Protein AF-A0A1H2LJZ1-F1 (afdb_monomer)

Solvent-accessible surface area (backbone atoms only — not comparable to full-atom values): 4036 Å² total; per-residue (Å²): 126,86,57,66,65,58,54,51,43,52,50,38,42,75,74,63,33,68,65,45,59,56,58,75,67,63,53,97,91,50,58,68,66,60,54,52,50,52,52,48,52,54,48,32,73,76,41,71,82,46,60,69,51,58,51,51,56,47,55,50,52,34,58,77,68,73,106

Mean predicted aligned error: 9.52 Å

Secondary structure (DSSP, 8-state):
---HHHHHHHHHHHTT-HHHHHHTT--TTS-HHHHHHHHHHHHHHH-TT-HHHHHHHHHHHHHHHT-

Sequence (67 aa):
MPDYAQLYFEYELEFGSKRAQSLLFVSEDLSLEDVIRDEMAAEYLRNPEKKHLAKYLREQLEGDLGL

Foldseek 3Di:
DPQVLVVVLVVCVVVPNPVSVVLVPDDPVDDSSNVSLVVLVVVCVVPVVPVVSVVNNVVVVCVVVVD

Organism: NCBI:txid1274359

pLDDT: mean 70.64, std 7.15, range [45.0, 79.94]

Structure (mmCIF, N/CA/C/O backbone):
data_AF-A0A1H2LJZ1-F1
#
_entry.id   AF-A0A1H2LJZ1-F1
#
loop_
_atom_site.group_PDB
_atom_site.id
_atom_site.type_symbol
_atom_site.label_atom_id
_atom_site.label_alt_id
_atom_site.label_comp_id
_atom_site.label_asym_id
_atom_site.label_entity_id
_atom_site.label_seq_id
_atom_site.pdbx_PDB_ins_code
_atom_site.Cartn_x
_atom_site.Cartn_y
_atom_site.Cartn_z
_atom_site.occupancy
_atom_site.B_iso_or_equiv
_atom_site.auth_seq_id
_atom_site.auth_comp_id
_atom_site.auth_asym_id
_atom_site.auth_atom_id
_atom_site.pdbx_PDB_model_num
ATOM 1 N N . MET A 1 1 ? 12.801 11.208 -6.456 1.00 45.00 1 MET A N 1
ATOM 2 C CA . MET A 1 1 ? 12.576 11.252 -4.993 1.00 45.00 1 MET A CA 1
ATOM 3 C C . MET A 1 1 ? 12.462 9.811 -4.525 1.00 45.00 1 MET A C 1
ATOM 5 O O . MET A 1 1 ? 12.062 9.017 -5.367 1.00 45.00 1 MET A O 1
ATOM 9 N N . PRO A 1 2 ? 12.892 9.436 -3.306 1.00 51.38 2 PRO A N 1
ATOM 10 C CA . PRO A 1 2 ? 12.743 8.050 -2.866 1.00 51.38 2 PRO A CA 1
ATOM 11 C C . PRO A 1 2 ? 11.261 7.690 -2.942 1.00 51.38 2 PRO A C 1
ATOM 13 O O . PRO A 1 2 ? 10.420 8.498 -2.540 1.00 51.38 2 PRO A O 1
ATOM 16 N N . ASP A 1 3 ? 10.960 6.550 -3.554 1.00 67.62 3 ASP A N 1
ATOM 17 C CA . ASP A 1 3 ? 9.587 6.140 -3.789 1.00 67.62 3 ASP A CA 1
ATOM 18 C C . ASP A 1 3 ?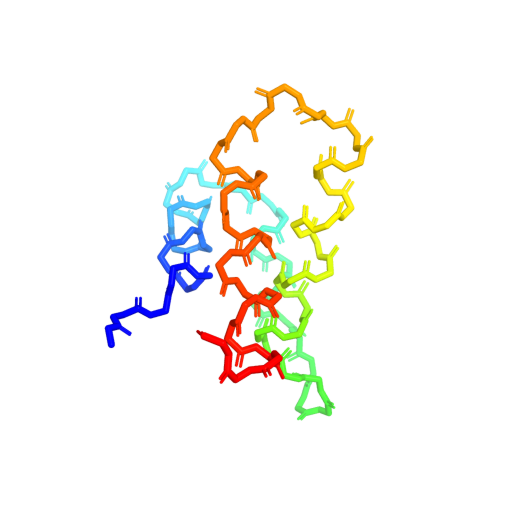 8.897 5.934 -2.434 1.00 67.62 3 ASP A C 1
ATOM 20 O O . ASP A 1 3 ? 9.337 5.150 -1.588 1.00 67.62 3 ASP A O 1
ATOM 24 N N . TYR A 1 4 ? 7.850 6.720 -2.181 1.00 63.72 4 TYR A N 1
ATOM 25 C CA . TYR A 1 4 ? 7.143 6.715 -0.902 1.00 63.72 4 TYR A CA 1
ATOM 26 C C . TYR A 1 4 ? 6.518 5.342 -0.609 1.00 63.72 4 TYR A C 1
ATOM 28 O O . TYR A 1 4 ? 6.287 5.026 0.559 1.00 63.72 4 TYR A O 1
ATOM 36 N N . ALA A 1 5 ? 6.296 4.521 -1.644 1.00 63.66 5 ALA A N 1
ATOM 37 C CA . ALA A 1 5 ? 5.841 3.138 -1.535 1.00 63.66 5 ALA A CA 1
ATOM 38 C C . ALA A 1 5 ? 6.880 2.289 -0.811 1.00 63.66 5 ALA A C 1
ATOM 40 O O . ALA A 1 5 ? 6.579 1.598 0.162 1.00 63.66 5 ALA A O 1
ATOM 41 N N . GLN A 1 6 ? 8.124 2.408 -1.267 1.00 68.00 6 GLN A N 1
ATOM 42 C CA . GLN A 1 6 ? 9.266 1.700 -0.724 1.00 68.00 6 GLN A CA 1
ATOM 43 C C . GLN A 1 6 ? 9.547 2.144 0.716 1.00 68.00 6 GLN A C 1
ATOM 45 O O . GLN A 1 6 ? 9.731 1.305 1.590 1.00 68.00 6 GLN A O 1
ATOM 50 N N . LEU A 1 7 ? 9.441 3.445 1.002 1.00 68.69 7 LEU A N 1
ATOM 51 C CA . LEU A 1 7 ? 9.542 3.986 2.364 1.00 68.69 7 LEU A CA 1
ATOM 52 C C . LEU A 1 7 ? 8.429 3.487 3.300 1.00 68.69 7 LEU A C 1
ATOM 54 O O . LEU A 1 7 ? 8.696 3.171 4.459 1.00 68.69 7 LEU A O 1
ATOM 58 N N . TYR A 1 8 ? 7.181 3.413 2.827 1.00 69.88 8 TYR A N 1
ATOM 59 C CA . TYR A 1 8 ? 6.068 2.879 3.621 1.00 69.88 8 TYR A CA 1
ATOM 60 C C . TYR A 1 8 ? 6.230 1.378 3.878 1.00 69.88 8 TYR A C 1
ATOM 62 O O . TYR A 1 8 ? 5.976 0.893 4.980 1.00 69.88 8 TYR A O 1
ATOM 70 N N . PHE A 1 9 ? 6.700 0.651 2.871 1.00 73.12 9 PHE A N 1
ATOM 71 C CA . PHE A 1 9 ? 6.991 -0.767 2.963 1.00 73.12 9 PHE A CA 1
ATOM 72 C C . PHE A 1 9 ? 8.108 -1.072 3.968 1.00 73.12 9 PHE A C 1
ATOM 74 O O . PHE A 1 9 ? 7.955 -1.944 4.824 1.00 73.12 9 PHE A O 1
ATOM 81 N N . GLU A 1 10 ? 9.205 -0.318 3.901 1.00 73.12 10 GLU A N 1
ATOM 82 C CA . GLU A 1 10 ? 10.319 -0.402 4.846 1.00 73.12 10 GLU A CA 1
ATOM 83 C C . GLU A 1 10 ? 9.876 -0.061 6.274 1.00 73.12 10 GLU A C 1
ATOM 85 O O . GLU A 1 10 ? 10.227 -0.782 7.208 1.00 73.12 10 GLU A O 1
ATOM 90 N N . TYR A 1 11 ? 9.036 0.966 6.444 1.00 75.88 11 TYR A N 1
ATOM 91 C CA . TYR A 1 11 ? 8.421 1.296 7.730 1.00 75.88 11 TYR A CA 1
ATOM 92 C C . TYR A 1 11 ? 7.588 0.121 8.265 1.00 75.88 11 TYR A C 1
ATOM 94 O O . TYR A 1 11 ? 7.823 -0.360 9.368 1.00 75.88 11 TYR A O 1
ATOM 102 N N . GLU A 1 12 ? 6.650 -0.418 7.487 1.00 73.12 12 GLU A N 1
ATOM 103 C CA . GLU A 1 12 ? 5.835 -1.566 7.910 1.00 73.12 12 GLU A CA 1
ATOM 104 C C . GLU A 1 12 ? 6.694 -2.800 8.262 1.00 73.12 12 GLU A C 1
ATOM 106 O O . GLU A 1 12 ? 6.388 -3.519 9.219 1.00 73.12 12 GLU A O 1
ATOM 111 N N . LEU A 1 13 ? 7.792 -3.035 7.536 1.00 74.12 13 LEU A N 1
ATOM 112 C CA . LEU A 1 13 ? 8.764 -4.088 7.846 1.00 74.12 13 LEU A CA 1
ATOM 113 C C . LEU A 1 13 ? 9.470 -3.864 9.188 1.00 74.12 13 LEU A C 1
ATOM 115 O O . LEU A 1 13 ? 9.579 -4.812 9.970 1.00 74.12 13 LEU A O 1
ATOM 119 N N . GLU A 1 14 ? 9.914 -2.638 9.472 1.00 78.75 14 GLU A N 1
ATOM 120 C CA . GLU A 1 14 ? 10.585 -2.273 10.728 1.00 78.75 14 GLU A CA 1
ATOM 121 C C . GLU A 1 14 ? 9.679 -2.516 11.947 1.00 78.75 14 GLU A C 1
ATOM 123 O O . GLU A 1 14 ? 10.134 -2.990 12.989 1.00 78.75 14 GLU A O 1
ATOM 128 N N . PHE A 1 15 ? 8.370 -2.301 11.791 1.00 77.06 15 PHE A N 1
ATOM 129 C CA . PHE A 1 15 ? 7.368 -2.566 12.829 1.00 77.06 15 PHE A CA 1
ATOM 130 C C . PHE A 1 15 ? 6.842 -4.016 12.840 1.00 77.06 15 PHE A C 1
ATOM 132 O O . PHE A 1 15 ? 5.919 -4.340 13.591 1.00 77.06 15 PHE A O 1
ATOM 139 N N . GLY A 1 16 ? 7.444 -4.921 12.059 1.00 72.81 16 GLY A N 1
ATOM 140 C CA . GLY A 1 16 ? 7.146 -6.356 12.092 1.00 72.81 16 GLY A CA 1
ATOM 141 C C . GLY A 1 16 ? 5.838 -6.749 11.402 1.00 72.81 16 GLY A C 1
ATOM 142 O O . GLY A 1 16 ? 5.231 -7.767 11.752 1.00 72.81 16 GLY A O 1
ATOM 143 N N . SER A 1 17 ? 5.385 -5.962 10.425 1.00 75.44 17 SER A N 1
ATOM 144 C CA . SER A 1 17 ? 4.178 -6.249 9.655 1.00 75.44 17 SER A CA 1
ATOM 145 C C . SER A 1 17 ? 4.332 -7.565 8.891 1.00 75.44 17 SER A C 1
ATOM 147 O O . SER A 1 17 ? 5.077 -7.669 7.915 1.00 75.44 17 SER A O 1
ATOM 149 N N . LYS A 1 18 ? 3.579 -8.594 9.304 1.00 71.12 18 LYS A N 1
ATOM 150 C CA . LYS A 1 18 ? 3.511 -9.891 8.596 1.00 71.12 18 LYS A CA 1
ATOM 151 C C . LYS A 1 18 ? 3.094 -9.729 7.132 1.00 71.12 18 LYS A C 1
ATOM 153 O O . LYS A 1 18 ? 3.411 -10.568 6.292 1.00 71.12 18 LYS A O 1
ATOM 158 N N . ARG A 1 19 ? 2.362 -8.654 6.844 1.00 67.81 19 ARG A N 1
ATOM 159 C CA . ARG A 1 19 ? 1.853 -8.306 5.522 1.00 67.81 19 ARG A CA 1
ATOM 160 C C . ARG A 1 19 ? 2.979 -7.796 4.625 1.00 67.81 19 ARG A C 1
ATOM 162 O O . ARG A 1 19 ? 3.198 -8.360 3.559 1.00 67.81 19 ARG A O 1
ATOM 169 N N . ALA A 1 20 ? 3.783 -6.857 5.127 1.00 68.12 20 ALA A N 1
ATOM 170 C CA . ALA A 1 20 ? 4.980 -6.391 4.433 1.00 68.12 20 ALA A CA 1
ATOM 171 C C . ALA A 1 20 ? 6.025 -7.512 4.255 1.00 68.12 20 ALA A C 1
ATOM 173 O O . ALA A 1 20 ? 6.612 -7.672 3.191 1.00 68.12 20 ALA A O 1
ATOM 174 N N . GLN A 1 21 ? 6.173 -8.395 5.245 1.00 67.31 21 GLN A N 1
ATOM 175 C CA . GLN A 1 21 ? 7.009 -9.592 5.097 1.00 67.31 21 GLN A CA 1
ATOM 176 C C . GLN A 1 21 ? 6.513 -10.548 4.004 1.00 67.31 21 GLN A C 1
ATOM 178 O O . GLN A 1 21 ? 7.325 -11.203 3.362 1.00 67.31 21 GLN A O 1
ATOM 183 N N . SER A 1 22 ? 5.200 -10.635 3.771 1.00 66.31 22 SER A N 1
ATOM 184 C CA . SER A 1 22 ? 4.636 -11.486 2.711 1.00 66.31 22 SER A CA 1
ATOM 185 C C . SER A 1 22 ? 4.896 -10.913 1.313 1.00 66.31 22 SER A C 1
ATOM 187 O O . SER A 1 22 ? 5.098 -11.663 0.364 1.00 66.31 22 SER A O 1
ATOM 189 N N . LEU A 1 23 ? 4.950 -9.587 1.198 1.00 66.69 23 LEU A N 1
ATOM 190 C CA . LEU A 1 23 ? 5.247 -8.855 -0.037 1.00 66.69 23 LEU A CA 1
ATOM 191 C C . LEU A 1 23 ? 6.723 -8.958 -0.475 1.00 66.69 23 LEU A C 1
ATOM 193 O O . LEU A 1 23 ? 7.015 -8.784 -1.652 1.00 66.69 23 LEU A O 1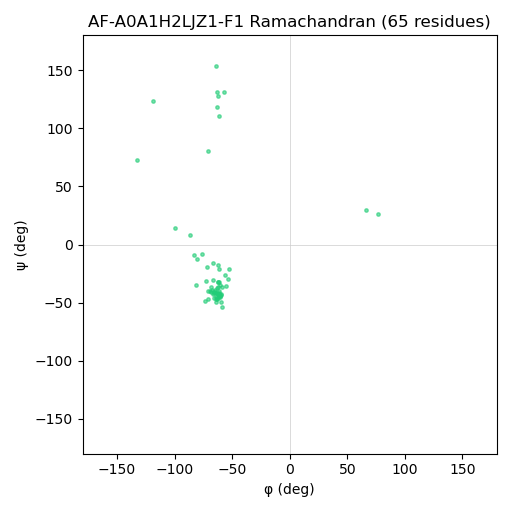
ATOM 197 N N . LEU A 1 24 ? 7.654 -9.324 0.417 1.00 64.62 24 LEU A N 1
ATOM 198 C CA . LEU A 1 24 ? 9.036 -9.674 0.032 1.00 64.62 24 LEU A CA 1
ATOM 199 C C . LEU A 1 24 ? 9.113 -10.907 -0.890 1.00 64.62 24 LEU A C 1
ATOM 201 O O . LEU A 1 24 ? 10.142 -11.126 -1.521 1.00 64.62 24 LEU A O 1
ATOM 205 N N . PHE A 1 25 ? 8.051 -11.719 -0.961 1.00 63.09 25 PHE A N 1
ATOM 206 C CA . PHE A 1 25 ? 8.000 -12.952 -1.754 1.00 63.09 25 PHE A CA 1
ATOM 207 C C . PHE A 1 25 ? 7.284 -12.792 -3.105 1.00 63.09 25 PHE A C 1
ATOM 209 O O . PHE A 1 25 ? 6.925 -13.794 -3.725 1.00 63.09 25 PHE A O 1
ATOM 216 N N . VAL A 1 26 ? 7.038 -11.559 -3.558 1.00 60.31 26 VAL A N 1
ATOM 217 C CA . VAL A 1 26 ? 6.403 -11.303 -4.860 1.00 60.31 26 VAL A CA 1
ATOM 218 C C . VAL A 1 26 ? 7.294 -11.855 -5.986 1.00 60.31 26 VAL A C 1
ATOM 220 O O . VAL A 1 26 ? 8.497 -11.609 -6.025 1.00 60.31 26 VAL A O 1
ATOM 223 N N . SER A 1 27 ? 6.695 -12.670 -6.860 1.00 53.00 27 SER A N 1
ATOM 224 C CA . SER A 1 27 ? 7.345 -13.350 -7.990 1.00 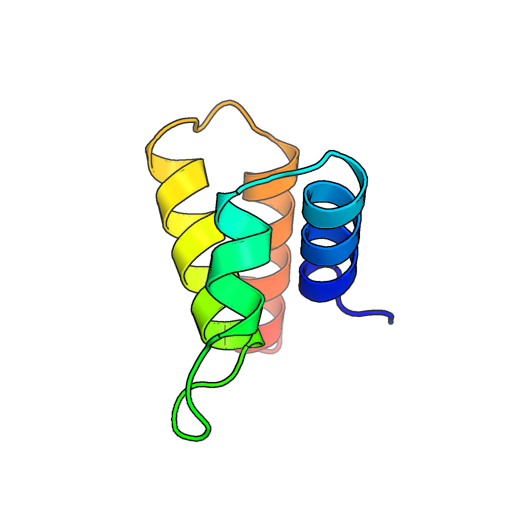53.00 27 SER A CA 1
ATOM 225 C C . SER A 1 27 ? 7.878 -12.371 -9.039 1.00 53.00 27 SER A C 1
ATOM 227 O O . SER A 1 27 ? 7.279 -11.319 -9.227 1.00 53.00 27 SER A O 1
ATOM 229 N N . GLU A 1 28 ? 8.906 -12.770 -9.799 1.00 57.22 28 GLU A N 1
ATOM 230 C CA . GLU A 1 28 ? 9.562 -11.958 -10.849 1.00 57.22 28 GLU A CA 1
ATOM 231 C C . GLU A 1 28 ? 8.609 -11.354 -11.905 1.00 57.22 28 GLU A C 1
ATOM 233 O O . GLU A 1 28 ? 8.956 -10.358 -12.534 1.00 57.22 28 GLU A O 1
ATOM 238 N N . ASP A 1 29 ? 7.406 -11.913 -12.075 1.00 60.66 29 ASP A N 1
ATOM 239 C CA . ASP A 1 29 ? 6.392 -11.433 -13.025 1.00 60.66 29 ASP A CA 1
ATOM 240 C C . ASP A 1 29 ? 5.569 -10.223 -12.534 1.00 60.66 29 ASP A C 1
ATOM 242 O O . ASP A 1 29 ? 4.847 -9.613 -13.323 1.00 60.66 29 ASP A O 1
ATOM 246 N N . LEU A 1 30 ? 5.639 -9.871 -11.245 1.00 61.69 30 LEU A N 1
ATOM 247 C CA . LEU A 1 30 ? 4.886 -8.763 -10.647 1.00 61.69 30 LEU A CA 1
ATOM 248 C C . LEU A 1 30 ? 5.852 -7.720 -10.082 1.00 61.69 30 LEU A C 1
ATOM 250 O O . LEU A 1 30 ? 6.682 -8.029 -9.228 1.00 61.69 30 LEU A O 1
ATOM 254 N N . SER A 1 31 ? 5.723 -6.468 -10.529 1.00 72.19 31 SER A N 1
ATOM 255 C CA . SER A 1 31 ? 6.491 -5.367 -9.947 1.00 72.19 31 SER A CA 1
ATOM 256 C C . SER A 1 31 ? 6.096 -5.183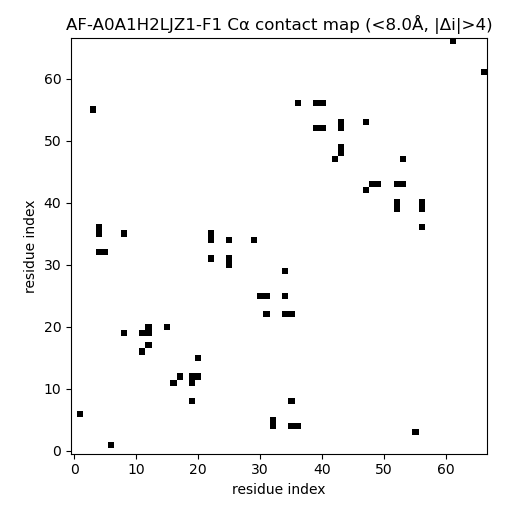 -8.484 1.00 72.19 31 SER A C 1
ATOM 258 O O . SER A 1 31 ? 4.912 -5.093 -8.156 1.00 72.19 31 SER A O 1
ATOM 260 N N . LEU A 1 32 ? 7.087 -5.093 -7.596 1.00 70.25 32 LEU A N 1
ATOM 261 C CA . LEU A 1 32 ? 6.866 -4.839 -6.173 1.00 70.25 32 LEU A CA 1
ATOM 262 C C . LEU A 1 32 ? 6.056 -3.546 -5.949 1.00 70.25 32 LEU A C 1
ATOM 264 O O . LEU A 1 32 ? 5.198 -3.514 -5.070 1.00 70.25 32 LEU A O 1
ATOM 268 N N . GLU A 1 33 ? 6.276 -2.520 -6.777 1.00 71.81 33 GLU A N 1
ATOM 269 C CA . GLU A 1 33 ? 5.500 -1.270 -6.763 1.00 71.81 33 GLU A CA 1
ATOM 270 C C . GLU A 1 33 ? 4.013 -1.511 -7.041 1.00 71.81 33 GLU A C 1
ATOM 272 O O . GLU A 1 33 ? 3.163 -0.988 -6.318 1.00 71.81 33 GLU A O 1
ATOM 277 N N . ASP A 1 34 ? 3.686 -2.342 -8.035 1.00 73.44 34 ASP A N 1
ATOM 278 C CA . ASP A 1 34 ? 2.297 -2.638 -8.393 1.00 73.44 34 ASP A CA 1
ATOM 279 C C . ASP A 1 34 ? 1.579 -3.341 -7.238 1.00 73.44 34 ASP A C 1
ATOM 281 O O . ASP A 1 34 ? 0.454 -2.980 -6.887 1.00 73.44 34 ASP A O 1
ATOM 285 N N . VAL A 1 35 ? 2.251 -4.299 -6.592 1.00 75.38 35 VAL A N 1
ATOM 286 C CA . VAL A 1 35 ? 1.661 -5.040 -5.472 1.00 75.38 35 VAL A CA 1
ATOM 287 C C . VAL A 1 35 ? 1.517 -4.161 -4.228 1.00 75.38 35 VAL A C 1
ATOM 289 O O . VAL A 1 35 ? 0.483 -4.219 -3.561 1.00 75.38 35 VAL A O 1
ATOM 292 N N . ILE A 1 36 ? 2.506 -3.310 -3.923 1.00 75.12 36 ILE A N 1
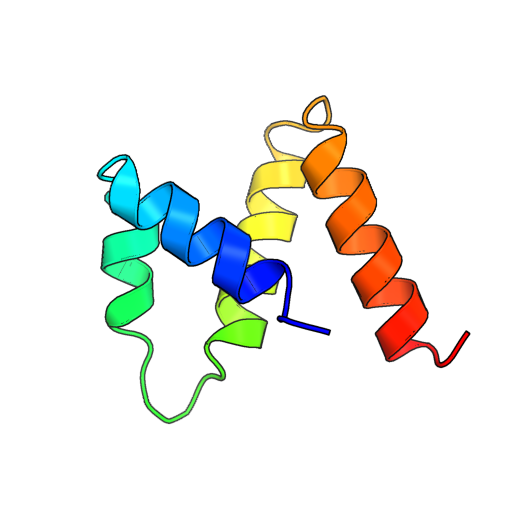ATOM 293 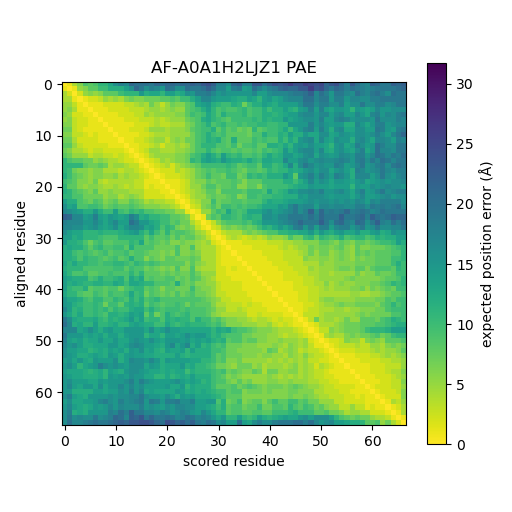C CA . ILE A 1 36 ? 2.404 -2.339 -2.821 1.00 75.12 36 ILE A CA 1
ATOM 294 C C . ILE A 1 36 ? 1.247 -1.371 -3.081 1.00 75.12 36 ILE A C 1
ATOM 296 O O . ILE A 1 36 ? 0.451 -1.108 -2.177 1.00 75.12 36 ILE A O 1
ATOM 300 N N . ARG A 1 37 ? 1.107 -0.868 -4.312 1.00 74.69 37 ARG A N 1
ATOM 301 C CA . ARG A 1 37 ? 0.021 0.038 -4.698 1.00 74.69 37 ARG A CA 1
ATOM 302 C C . ARG A 1 37 ? -1.352 -0.611 -4.518 1.00 74.69 37 ARG A C 1
ATOM 304 O O . ARG A 1 37 ? -2.231 0.017 -3.925 1.00 74.69 37 ARG A O 1
ATOM 311 N N . ASP A 1 38 ? -1.527 -1.855 -4.954 1.00 77.44 38 ASP A N 1
ATOM 312 C CA . ASP A 1 38 ? -2.790 -2.587 -4.807 1.00 77.44 38 ASP A CA 1
ATOM 313 C C . ASP A 1 38 ? -3.131 -2.873 -3.336 1.00 77.44 38 ASP A C 1
ATOM 315 O O . ASP A 1 38 ? -4.274 -2.688 -2.904 1.00 77.44 38 ASP A O 1
ATOM 319 N N . GLU A 1 39 ? -2.140 -3.262 -2.530 1.00 76.06 39 GLU A N 1
ATOM 320 C CA . GLU A 1 39 ? -2.303 -3.453 -1.083 1.00 76.06 39 GLU A CA 1
ATOM 321 C C . GLU A 1 39 ? -2.712 -2.153 -0.386 1.00 76.06 39 GLU A C 1
ATOM 323 O O . GLU A 1 39 ? -3.619 -2.151 0.451 1.00 76.06 39 GLU A O 1
ATOM 328 N N . MET A 1 40 ? -2.086 -1.040 -0.760 1.00 75.25 40 MET A N 1
ATOM 329 C CA . MET A 1 40 ? -2.394 0.277 -0.218 1.00 75.25 40 MET A CA 1
ATOM 330 C C . MET A 1 40 ? -3.791 0.747 -0.629 1.00 75.25 40 MET A C 1
ATOM 332 O O . MET A 1 40 ? -4.551 1.227 0.212 1.00 75.25 40 MET A O 1
ATOM 336 N N . ALA A 1 41 ? -4.193 0.544 -1.884 1.00 74.50 41 ALA A N 1
ATOM 337 C CA . ALA A 1 41 ? -5.557 0.819 -2.327 1.00 74.50 41 ALA A CA 1
ATOM 338 C C . ALA A 1 41 ? -6.585 -0.014 -1.539 1.00 74.50 41 ALA A C 1
ATOM 340 O O . ALA A 1 41 ? -7.594 0.519 -1.065 1.00 74.50 41 ALA A O 1
ATOM 341 N N . ALA A 1 42 ? -6.306 -1.302 -1.321 1.00 79.62 42 ALA A N 1
ATOM 342 C CA . ALA A 1 42 ? -7.159 -2.183 -0.528 1.00 79.62 42 ALA A CA 1
ATOM 343 C C . ALA A 1 42 ? -7.234 -1.764 0.952 1.00 79.62 42 ALA A C 1
ATOM 345 O O . ALA A 1 42 ? -8.302 -1.835 1.564 1.00 79.62 42 ALA A O 1
ATOM 346 N N . GLU A 1 43 ? -6.123 -1.317 1.538 1.00 77.12 43 GLU A N 1
ATOM 347 C CA . GLU A 1 43 ? -6.067 -0.823 2.915 1.00 77.12 43 GLU A CA 1
ATOM 348 C C . GLU A 1 43 ? -6.815 0.507 3.074 1.00 77.12 43 GLU A C 1
ATOM 350 O O . GLU A 1 43 ? -7.553 0.682 4.044 1.00 77.12 43 GLU A O 1
ATOM 355 N N . TYR A 1 44 ? -6.703 1.414 2.101 1.00 75.56 44 TYR A N 1
ATOM 356 C CA . TYR A 1 44 ? -7.464 2.662 2.077 1.00 75.56 44 TYR A CA 1
ATOM 357 C C . TYR A 1 44 ? -8.975 2.417 1.992 1.00 75.56 44 TYR A C 1
ATOM 359 O O . TYR A 1 44 ? -9.740 3.044 2.721 1.00 75.56 44 TYR A O 1
ATOM 367 N N . LEU A 1 45 ? -9.416 1.465 1.161 1.00 76.69 45 LEU A N 1
ATOM 368 C CA . LEU A 1 45 ? -10.832 1.091 1.066 1.00 76.69 45 LEU A CA 1
ATOM 369 C C . LEU A 1 45 ? -11.387 0.540 2.389 1.00 76.69 45 LEU A C 1
ATOM 371 O O . LEU A 1 45 ? -12.564 0.734 2.687 1.00 76.69 45 LEU A O 1
ATOM 375 N N . ARG A 1 46 ? -10.554 -0.142 3.184 1.00 79.94 46 ARG A N 1
ATOM 376 C CA . ARG A 1 46 ? -10.937 -0.675 4.502 1.00 79.94 46 ARG A CA 1
ATOM 377 C C . ARG A 1 46 ? -10.886 0.383 5.603 1.00 79.94 46 ARG A C 1
ATOM 379 O O . ARG A 1 46 ? -11.716 0.340 6.502 1.00 79.94 46 ARG A O 1
ATOM 386 N N . ASN A 1 47 ? -9.930 1.308 5.527 1.00 78.44 47 ASN A N 1
ATOM 387 C CA . ASN A 1 47 ? -9.665 2.340 6.530 1.00 78.44 47 ASN A CA 1
ATOM 388 C C . ASN A 1 47 ? -9.504 3.724 5.863 1.00 78.44 47 ASN A C 1
ATOM 390 O O . ASN A 1 47 ? -8.392 4.265 5.807 1.00 78.44 47 ASN A O 1
ATOM 394 N N . PRO A 1 48 ? -10.601 4.339 5.379 1.00 72.12 48 PRO A N 1
ATOM 395 C CA . PRO A 1 48 ? -10.549 5.577 4.590 1.00 72.12 48 PRO A CA 1
ATOM 396 C C . PRO A 1 48 ? -10.059 6.798 5.385 1.00 72.12 48 PRO A C 1
ATOM 398 O O . PRO A 1 48 ? -9.657 7.814 4.817 1.00 72.12 48 PRO A O 1
ATOM 401 N N . GLU A 1 49 ? -10.056 6.710 6.713 1.00 77.88 49 GLU A N 1
ATOM 402 C CA . GLU A 1 49 ? -9.565 7.747 7.622 1.00 77.88 49 GLU A CA 1
ATOM 403 C C . GLU A 1 49 ? -8.035 7.837 7.725 1.00 77.88 49 GLU A C 1
ATOM 405 O O . GLU A 1 49 ? -7.502 8.823 8.250 1.00 77.88 49 GLU A O 1
ATOM 410 N N . LYS A 1 50 ? -7.301 6.884 7.133 1.00 73.62 50 LYS A N 1
ATOM 411 C CA . LYS A 1 50 ? -5.848 6.982 6.947 1.00 73.62 50 LYS A CA 1
ATOM 412 C C . LYS A 1 50 ? -5.517 8.032 5.875 1.00 73.62 50 LYS A C 1
ATOM 414 O O . LYS A 1 50 ? -5.223 7.727 4.723 1.00 73.62 50 LYS A O 1
ATOM 419 N N . LYS A 1 51 ? -5.532 9.312 6.267 1.00 68.44 51 LYS A N 1
ATOM 420 C CA . LYS A 1 51 ? -5.262 10.476 5.390 1.00 68.44 51 LYS A CA 1
ATOM 421 C C . LYS A 1 51 ? -3.932 10.399 4.627 1.00 68.44 51 LYS A C 1
ATOM 423 O O . LYS A 1 51 ? -3.824 10.948 3.536 1.00 68.44 51 LYS A O 1
ATOM 428 N N . HIS A 1 52 ? -2.930 9.734 5.196 1.00 67.88 52 HIS A N 1
ATOM 429 C CA . HIS A 1 52 ? -1.620 9.511 4.574 1.00 67.88 52 HIS A CA 1
ATOM 430 C C . HIS A 1 52 ? -1.704 8.561 3.368 1.00 67.88 52 HIS A C 1
ATOM 432 O O . HIS A 1 52 ? -1.068 8.825 2.354 1.00 67.88 52 HIS A O 1
ATOM 438 N N . LEU A 1 53 ? -2.564 7.538 3.430 1.00 70.44 53 LEU A N 1
ATOM 439 C CA . LEU A 1 53 ? -2.851 6.632 2.312 1.00 70.44 53 LEU A CA 1
ATOM 440 C C . LEU A 1 53 ? -3.603 7.341 1.180 1.00 70.44 53 LEU A C 1
ATOM 442 O O . LEU A 1 53 ? -3.257 7.180 0.014 1.00 70.44 53 LEU A O 1
ATOM 446 N N . ALA A 1 54 ? -4.574 8.194 1.521 1.00 70.25 54 ALA A N 1
ATOM 447 C CA . ALA A 1 54 ? -5.286 9.011 0.535 1.00 70.25 54 ALA A CA 1
ATOM 448 C C . ALA A 1 54 ? -4.339 9.939 -0.241 1.00 70.25 54 ALA A C 1
ATOM 450 O O . ALA A 1 54 ? -4.468 10.097 -1.452 1.00 70.25 54 ALA A O 1
ATOM 451 N N . LYS A 1 55 ? -3.391 10.563 0.471 1.00 75.94 55 LYS A N 1
ATOM 452 C CA . LYS A 1 55 ? -2.390 11.446 -0.129 1.00 75.94 55 LYS A CA 1
ATOM 453 C C . LYS A 1 55 ? -1.474 10.674 -1.081 1.00 75.94 55 LYS A C 1
ATOM 455 O O . LYS A 1 55 ? -1.295 11.112 -2.208 1.00 75.94 55 LYS A O 1
ATOM 460 N N . TYR A 1 56 ? -0.971 9.521 -0.647 1.00 73.50 56 TYR A N 1
ATOM 461 C CA . TYR A 1 56 ? -0.114 8.673 -1.470 1.00 73.50 56 TYR A CA 1
ATOM 462 C C . TYR A 1 56 ? -0.808 8.215 -2.761 1.00 73.50 56 TYR A C 1
ATOM 464 O O . TYR A 1 56 ? -0.258 8.371 -3.846 1.00 73.50 56 TYR A O 1
ATOM 472 N N . LEU A 1 57 ? -2.034 7.684 -2.658 1.00 72.31 57 LEU A N 1
ATOM 473 C CA . LEU A 1 57 ? -2.774 7.187 -3.826 1.00 72.31 57 LEU A CA 1
ATOM 474 C C . LEU A 1 57 ? -3.054 8.312 -4.827 1.00 72.31 57 LEU A C 1
ATOM 476 O O . LEU A 1 57 ? -3.072 8.082 -6.031 1.00 72.3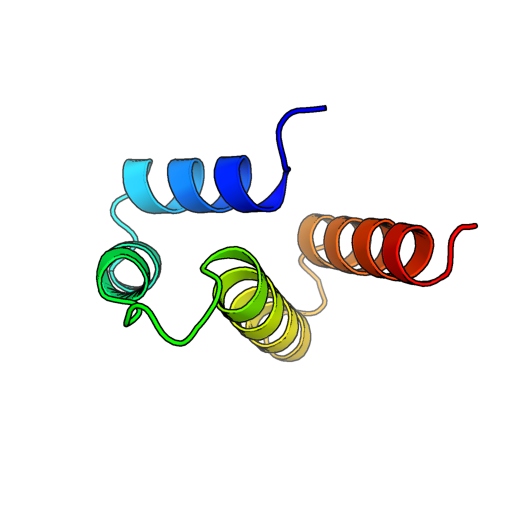1 57 LEU A O 1
ATOM 480 N N . ARG A 1 58 ? -3.248 9.536 -4.326 1.00 77.94 58 ARG A N 1
ATOM 481 C CA . ARG A 1 58 ? -3.439 10.724 -5.154 1.00 77.94 58 ARG A CA 1
ATOM 482 C C . ARG A 1 58 ? -2.157 11.157 -5.865 1.00 77.94 58 ARG A C 1
ATOM 484 O O . ARG A 1 58 ? -2.221 11.408 -7.059 1.00 77.94 58 ARG A O 1
ATOM 491 N N . GLU A 1 59 ? -1.026 11.218 -5.162 1.00 79.06 59 GLU A N 1
ATOM 492 C CA . GLU A 1 59 ? 0.275 11.570 -5.759 1.00 79.06 59 GLU A CA 1
ATOM 493 C C . GLU A 1 59 ? 0.697 10.545 -6.826 1.00 79.06 59 GLU A C 1
ATOM 495 O O . GLU A 1 59 ? 1.216 10.921 -7.872 1.00 79.06 59 GLU A O 1
ATOM 500 N N . GLN A 1 60 ? 0.402 9.260 -6.606 1.00 73.06 60 GLN A N 1
ATOM 501 C CA . GLN A 1 60 ? 0.597 8.200 -7.602 1.00 73.06 60 GLN A CA 1
ATOM 502 C C . GLN A 1 60 ? -0.317 8.362 -8.824 1.00 73.06 60 GLN A C 1
ATOM 504 O O . GLN A 1 60 ? 0.161 8.301 -9.950 1.00 73.06 60 GLN A O 1
ATOM 509 N N . LEU A 1 61 ? -1.613 8.634 -8.621 1.00 75.38 61 LEU A N 1
ATOM 510 C CA . LEU A 1 61 ? -2.549 8.903 -9.721 1.00 75.38 61 LEU A CA 1
ATOM 511 C C . LEU A 1 61 ? -2.152 10.137 -10.542 1.00 75.38 61 LEU A C 1
ATOM 513 O O . LEU A 1 61 ? -2.289 10.124 -11.760 1.00 75.38 61 LEU A O 1
ATOM 517 N N . GLU A 1 62 ? -1.680 11.201 -9.891 1.00 78.75 62 GLU A N 1
ATOM 518 C CA . GLU A 1 62 ? -1.180 12.407 -10.564 1.00 78.75 62 GLU A CA 1
ATOM 519 C C . GLU A 1 62 ? 0.097 12.099 -11.370 1.00 78.75 62 GLU A C 1
ATOM 521 O O . GLU A 1 62 ? 0.193 12.508 -12.528 1.00 78.75 62 GLU A O 1
ATOM 526 N N . GLY A 1 63 ? 1.007 11.282 -10.822 1.00 76.00 63 GLY A N 1
ATOM 527 C CA . GLY A 1 63 ? 2.196 10.788 -11.525 1.00 76.00 63 GLY A CA 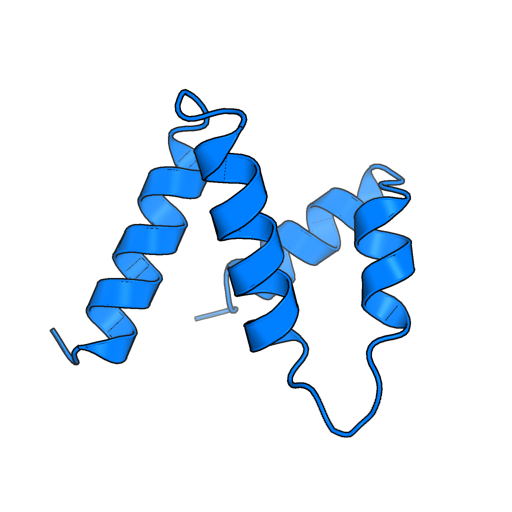1
ATOM 528 C C . GLY A 1 63 ? 1.876 9.924 -12.751 1.00 76.00 63 GLY A C 1
ATOM 529 O O . GLY A 1 63 ? 2.426 10.168 -13.825 1.00 76.00 63 GLY A O 1
ATOM 530 N N . ASP A 1 64 ? 0.944 8.976 -12.623 1.00 71.00 64 ASP A N 1
ATOM 531 C CA . ASP A 1 64 ? 0.495 8.099 -13.718 1.00 71.00 64 ASP A CA 1
ATOM 532 C C . ASP A 1 64 ? -0.242 8.880 -14.823 1.00 71.00 64 ASP A C 1
ATOM 534 O O . ASP A 1 64 ? -0.180 8.523 -16.002 1.00 71.00 64 ASP A O 1
ATOM 538 N N . LEU A 1 65 ? -0.928 9.970 -14.459 1.00 73.31 65 LEU A N 1
ATOM 539 C CA . LEU A 1 65 ? -1.600 10.877 -15.397 1.00 73.31 65 LEU A CA 1
ATOM 540 C C . LEU A 1 65 ? -0.658 11.928 -16.015 1.00 73.31 65 LEU A C 1
ATOM 542 O O . LEU A 1 65 ? -1.068 12.619 -16.950 1.00 73.31 65 LEU A O 1
ATOM 546 N N . GLY A 1 66 ? 0.585 12.041 -15.531 1.00 68.75 66 GLY A N 1
ATOM 547 C CA . GLY A 1 66 ? 1.575 13.017 -15.994 1.00 68.75 66 GLY A CA 1
ATOM 548 C C . GLY A 1 66 ? 1.217 14.477 -15.685 1.00 68.75 66 GLY A C 1
ATOM 549 O O . GLY A 1 66 ? 1.569 15.358 -16.475 1.00 68.75 66 GLY A O 1
ATOM 550 N N . LEU A 1 67 ? 0.480 14.718 -14.594 1.00 54.31 67 LEU A N 1
ATOM 551 C CA . LEU A 1 67 ? -0.024 16.034 -14.169 1.00 54.31 67 LEU A CA 1
ATOM 552 C C . LEU A 1 67 ? 0.893 16.746 -13.166 1.00 54.31 67 LEU A C 1
ATOM 554 O O . LEU A 1 67 ? 1.528 16.066 -12.333 1.00 54.31 67 LEU A O 1
#

Radius of gyration: 12.11 Å; Cα 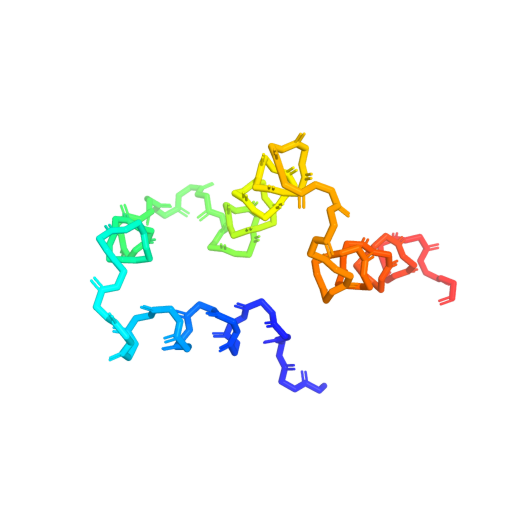contacts (8 Å, |Δi|>4): 33; chains: 1; bounding box: 24×29×29 Å

Nearest PDB structures (foldseek):
  2z45-assembly1_B  TM=4.391E-01  e=9.859E+00  unclassified